Protein AF-A0A832BBI2-F1 (afdb_monomer_lite)

Foldseek 3Di:
DPPPPQAAKDKFKWAAPDWPVQLVVLQVVLCVVDVQKGKFKWAPDPPQVVLQRVQLVVLVVCVVVVNDPDPHSNQSSLCSSVVHDDSVVSCVHIGDDGRGIIMIIISHPVSVVSSCVSRVIDGD

Structure (mmCIF, N/CA/C/O backbone):
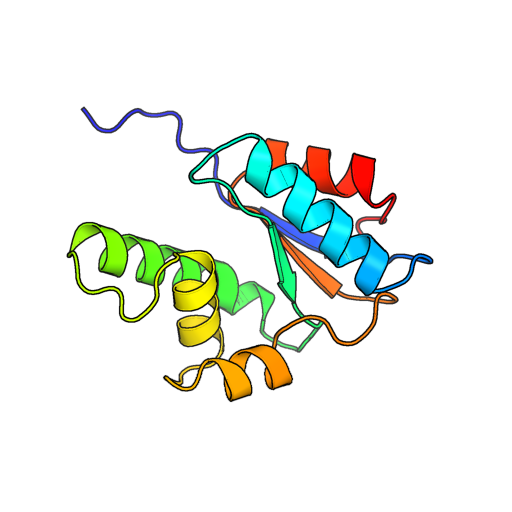data_AF-A0A832BBI2-F1
#
_entry.id   AF-A0A832BBI2-F1
#
loop_
_atom_site.group_PDB
_atom_site.id
_atom_site.type_symbol
_atom_site.label_atom_id
_atom_site.label_alt_id
_atom_site.label_comp_id
_atom_site.label_asym_id
_atom_site.label_entity_id
_atom_site.label_seq_id
_atom_site.pdbx_PDB_ins_code
_atom_site.Cartn_x
_atom_site.Cartn_y
_atom_site.Cartn_z
_atom_site.occupancy
_atom_site.B_iso_or_equiv
_atom_site.auth_seq_id
_atom_site.auth_comp_id
_atom_site.auth_asym_id
_atom_site.auth_atom_id
_atom_site.pdbx_PDB_model_num
ATOM 1 N N . MET A 1 1 ? 26.354 11.555 -3.221 1.00 34.34 1 MET A N 1
ATOM 2 C CA . MET A 1 1 ? 26.201 11.062 -1.835 1.00 34.34 1 MET A CA 1
ATOM 3 C C . MET A 1 1 ? 24.816 10.449 -1.747 1.00 34.34 1 MET A C 1
ATOM 5 O O . MET A 1 1 ? 23.914 11.104 -2.249 1.00 34.34 1 MET A O 1
ATOM 9 N N . PRO A 1 2 ? 24.602 9.223 -1.242 1.00 43.56 2 PRO A N 1
ATOM 10 C CA . PRO A 1 2 ? 23.239 8.811 -0.954 1.00 43.56 2 PRO A CA 1
ATOM 11 C C . PRO A 1 2 ? 22.813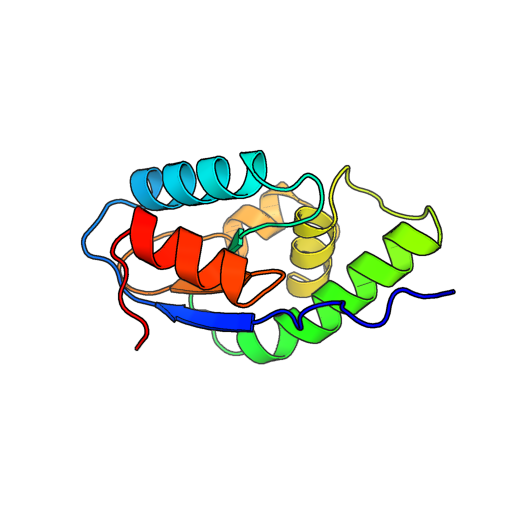 9.562 0.310 1.00 43.56 2 PRO A C 1
ATOM 13 O O . PRO A 1 2 ? 23.425 9.385 1.362 1.00 43.56 2 PRO A O 1
ATOM 16 N N . ASP A 1 3 ? 21.836 10.456 0.172 1.00 41.53 3 ASP A N 1
ATOM 17 C CA . ASP A 1 3 ? 21.241 11.183 1.289 1.00 41.53 3 ASP A CA 1
ATOM 18 C C . ASP A 1 3 ? 20.781 10.197 2.367 1.00 41.53 3 ASP A C 1
ATOM 20 O O . ASP A 1 3 ? 19.958 9.306 2.148 1.00 41.53 3 ASP A O 1
ATOM 24 N N . SER A 1 4 ? 21.357 10.346 3.553 1.00 45.75 4 SER A N 1
ATOM 25 C CA . SER A 1 4 ? 21.260 9.442 4.697 1.00 45.75 4 SER A CA 1
ATOM 26 C C . SER A 1 4 ? 19.953 9.566 5.494 1.00 45.75 4 SER A C 1
ATOM 28 O O . SER A 1 4 ? 19.906 9.147 6.646 1.00 45.75 4 SER A O 1
ATOM 30 N N . ASN A 1 5 ? 18.877 10.070 4.882 1.00 50.25 5 ASN A N 1
ATOM 31 C CA . ASN A 1 5 ? 17.556 10.229 5.506 1.00 50.25 5 ASN A CA 1
ATOM 32 C C . ASN A 1 5 ? 16.430 9.529 4.725 1.00 50.25 5 ASN A C 1
ATOM 34 O O . ASN A 1 5 ? 15.296 9.998 4.710 1.00 50.25 5 ASN A O 1
ATOM 38 N N . LEU A 1 6 ? 16.711 8.392 4.081 1.00 55.00 6 LEU A N 1
ATOM 39 C CA . LEU A 1 6 ? 15.641 7.504 3.616 1.00 55.00 6 LEU A CA 1
ATOM 40 C C . LEU A 1 6 ? 14.902 6.951 4.842 1.00 55.00 6 LEU A C 1
ATOM 42 O O . LEU A 1 6 ? 15.348 5.985 5.470 1.00 55.00 6 LEU A O 1
ATOM 46 N N . GLU A 1 7 ? 13.792 7.599 5.210 1.00 70.31 7 GLU A N 1
ATOM 47 C CA . GLU A 1 7 ? 12.860 7.055 6.192 1.00 70.31 7 GLU A CA 1
ATOM 48 C C . GLU A 1 7 ? 12.478 5.630 5.774 1.00 70.31 7 GLU A C 1
ATOM 50 O O . GLU A 1 7 ? 12.276 5.321 4.598 1.00 70.31 7 GLU A O 1
ATOM 55 N N . LYS A 1 8 ? 12.455 4.721 6.752 1.00 85.94 8 LYS A N 1
ATOM 56 C CA . LYS A 1 8 ? 12.185 3.310 6.482 1.00 85.94 8 LYS A CA 1
ATOM 57 C C . LYS A 1 8 ? 10.700 3.135 6.152 1.00 85.94 8 LYS A C 1
ATOM 59 O O . LYS A 1 8 ? 9.869 3.700 6.871 1.00 85.94 8 LYS A O 1
ATOM 64 N N . PRO A 1 9 ? 10.357 2.305 5.151 1.00 93.12 9 PRO A N 1
ATOM 65 C CA . PRO A 1 9 ? 8.969 1.963 4.899 1.00 93.12 9 PRO A CA 1
ATOM 66 C C . PRO A 1 9 ? 8.378 1.250 6.113 1.00 93.12 9 PRO A C 1
ATOM 68 O O . PRO A 1 9 ? 9.059 0.489 6.808 1.00 93.12 9 PRO A O 1
ATOM 71 N N . VAL A 1 10 ? 7.094 1.484 6.352 1.00 94.56 10 VAL A N 1
ATOM 72 C CA . VAL A 1 10 ? 6.347 0.906 7.469 1.00 94.56 10 VAL A CA 1
ATOM 73 C C . VAL A 1 10 ? 5.134 0.150 6.953 1.00 94.56 10 VAL A C 1
ATOM 75 O O . VAL A 1 10 ? 4.551 0.495 5.923 1.00 94.56 10 VAL A O 1
ATOM 78 N N . ALA A 1 11 ? 4.750 -0.888 7.688 1.00 95.38 11 ALA A N 1
ATOM 79 C CA . ALA A 1 11 ? 3.513 -1.608 7.461 1.00 95.38 11 ALA A CA 1
ATOM 80 C C . ALA A 1 11 ? 2.729 -1.711 8.771 1.00 95.38 11 ALA A C 1
ATOM 82 O O . ALA A 1 11 ? 3.303 -2.043 9.808 1.00 95.38 11 ALA A O 1
ATOM 83 N N . TYR A 1 12 ? 1.428 -1.451 8.710 1.00 95.81 12 TYR A N 1
ATOM 84 C CA . TYR A 1 12 ? 0.520 -1.545 9.847 1.00 95.81 12 TYR A CA 1
ATOM 85 C C . TYR A 1 12 ? -0.690 -2.394 9.483 1.00 95.81 12 TYR A C 1
ATOM 87 O O . TYR A 1 12 ? -1.211 -2.300 8.368 1.00 95.81 12 TYR A O 1
ATOM 95 N N . LEU A 1 13 ? -1.159 -3.198 10.433 1.00 95.44 13 LEU A N 1
ATOM 96 C CA . LEU A 1 13 ? -2.499 -3.757 10.363 1.00 95.44 13 LEU A CA 1
ATOM 97 C C . LEU A 1 13 ? -3.475 -2.676 10.826 1.00 95.44 13 LEU A C 1
ATOM 99 O O . LEU A 1 13 ? -3.276 -2.052 11.868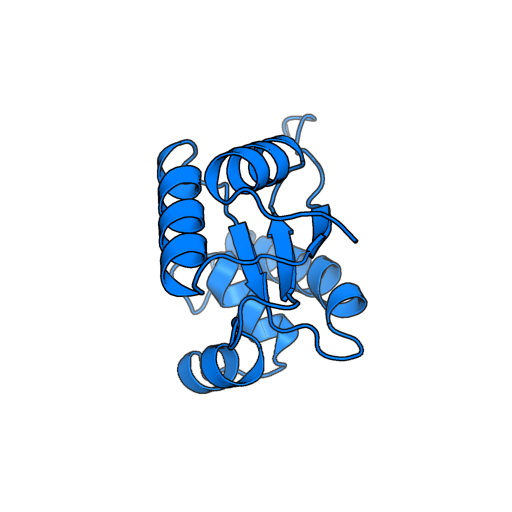 1.00 95.44 13 LEU A O 1
ATOM 103 N N . CYS A 1 14 ? -4.492 -2.400 10.020 1.00 96.62 14 CYS A N 1
ATOM 104 C CA . CYS A 1 14 ? -5.441 -1.332 10.279 1.00 96.62 14 CYS A CA 1
ATOM 105 C C . CYS A 1 14 ? -6.884 -1.810 10.155 1.00 96.62 14 CYS A C 1
ATOM 107 O O . CYS A 1 14 ? -7.203 -2.668 9.336 1.00 96.62 14 CYS A O 1
ATOM 109 N N . SER A 1 15 ? -7.770 -1.167 10.910 1.00 96.06 15 SER A N 1
ATOM 110 C CA . SER A 1 15 ? -9.222 -1.269 10.763 1.00 96.06 15 SER A CA 1
ATOM 111 C C . SER A 1 15 ? -9.841 0.109 10.558 1.00 96.06 15 SER A C 1
ATOM 113 O O . SER A 1 15 ? -9.336 1.124 11.048 1.00 96.06 15 SER A O 1
ATOM 115 N N . SER A 1 16 ? -10.940 0.177 9.809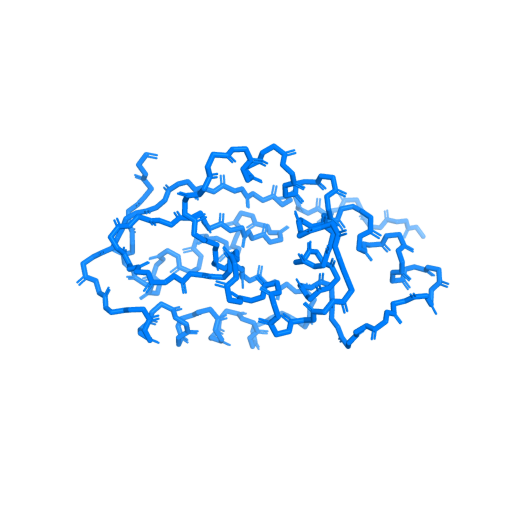 1.00 95.31 16 SER A N 1
ATOM 116 C CA . SER A 1 16 ? -11.701 1.411 9.628 1.00 95.31 16 SER A CA 1
ATOM 117 C C . SER A 1 16 ? -13.199 1.137 9.553 1.00 95.31 16 SER A C 1
ATOM 119 O O . SER A 1 16 ? -13.642 0.129 9.008 1.00 95.31 16 SER A O 1
ATOM 121 N N . SER A 1 17 ? -13.987 2.068 10.091 1.00 93.19 17 SER A N 1
ATOM 122 C CA . SER A 1 17 ? -15.440 2.113 9.905 1.00 93.19 17 SER A CA 1
ATOM 123 C C . SER A 1 17 ? -15.854 2.872 8.638 1.00 93.19 17 SER A C 1
ATOM 125 O O . SER A 1 17 ? -17.028 2.858 8.273 1.00 93.19 17 SER A O 1
ATOM 127 N N . PHE A 1 18 ? -14.915 3.547 7.966 1.00 93.62 18 PHE A N 1
ATOM 128 C CA . PHE A 1 18 ? -15.175 4.277 6.726 1.00 93.62 18 PHE A CA 1
ATOM 129 C C . PHE A 1 18 ? -15.156 3.353 5.505 1.00 93.62 18 PHE A C 1
ATOM 131 O O . PHE A 1 18 ? -14.623 2.248 5.544 1.00 93.62 18 PHE A O 1
ATOM 138 N N . SER A 1 19 ? -15.728 3.812 4.390 1.00 94.25 19 SER A N 1
ATOM 139 C CA . SER A 1 19 ? -15.747 3.037 3.149 1.00 94.25 19 SER A CA 1
ATOM 140 C C . SER A 1 19 ? -14.351 2.898 2.532 1.00 94.25 19 SER A C 1
ATOM 142 O O . SER A 1 19 ? -13.477 3.749 2.702 1.00 94.25 19 SER A O 1
ATOM 144 N N . LYS A 1 20 ? -14.158 1.847 1.729 1.00 93.75 20 LYS A N 1
ATOM 145 C CA . LYS A 1 20 ? -12.941 1.655 0.926 1.00 93.75 20 LYS A CA 1
ATOM 146 C C . LYS A 1 20 ? -12.631 2.883 0.061 1.00 93.75 20 LYS A C 1
ATOM 148 O O . LYS A 1 20 ? -11.480 3.296 -0.013 1.00 93.75 20 LYS A O 1
ATOM 153 N N . ASP A 1 21 ? -13.646 3.485 -0.554 1.00 94.62 21 ASP A N 1
ATOM 154 C CA . ASP A 1 21 ? -13.457 4.642 -1.437 1.00 94.62 21 ASP A CA 1
ATOM 155 C C . ASP A 1 21 ? -12.986 5.880 -0.662 1.00 94.62 21 ASP A C 1
ATOM 157 O O . ASP A 1 21 ? -12.161 6.643 -1.161 1.00 94.62 21 ASP A O 1
ATOM 161 N N . HIS A 1 22 ? -13.419 6.037 0.596 1.00 95.31 22 HIS A N 1
ATOM 162 C CA . HIS A 1 22 ? -12.874 7.057 1.490 1.00 95.31 22 HIS A CA 1
ATOM 163 C C . HIS A 1 22 ? -11.380 6.829 1.767 1.00 95.31 22 HIS A C 1
ATOM 165 O O . HIS A 1 22 ? -10.587 7.767 1.674 1.00 95.31 22 HIS A O 1
ATOM 171 N N . LEU A 1 23 ? -10.982 5.582 2.051 1.00 95.81 23 LEU A N 1
ATOM 172 C CA . LEU A 1 23 ? -9.575 5.227 2.267 1.00 95.81 23 LEU A CA 1
ATOM 173 C C . LEU A 1 23 ? -8.725 5.513 1.021 1.00 95.81 23 LEU A C 1
ATOM 175 O O . LEU A 1 23 ? -7.671 6.136 1.129 1.00 95.81 23 LEU A O 1
ATOM 179 N N . LEU A 1 24 ? -9.200 5.119 -0.164 1.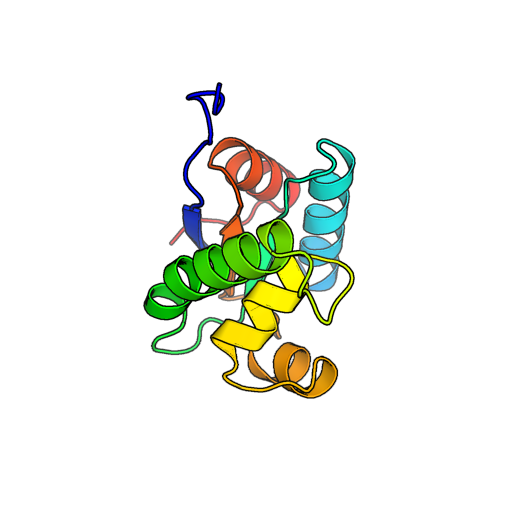00 94.25 24 LEU A N 1
ATOM 180 C CA . LEU A 1 24 ? -8.517 5.397 -1.432 1.00 94.25 24 LEU A CA 1
ATOM 181 C C . LEU A 1 24 ? -8.388 6.907 -1.681 1.00 94.25 24 LEU A C 1
ATOM 183 O O . LEU A 1 24 ? -7.313 7.380 -2.043 1.00 94.25 24 LEU A O 1
ATOM 187 N N . GLY A 1 25 ? -9.437 7.683 -1.391 1.00 94.75 25 GLY A N 1
ATOM 188 C CA . GLY A 1 25 ? -9.389 9.143 -1.468 1.00 94.75 25 GLY A CA 1
ATOM 189 C C . GLY A 1 25 ? -8.346 9.769 -0.535 1.00 94.75 25 GLY A C 1
ATOM 190 O O . GLY A 1 25 ? -7.712 10.758 -0.900 1.00 94.75 25 GLY A O 1
ATOM 191 N N . CYS A 1 26 ? -8.127 9.200 0.653 1.00 94.69 26 CYS A N 1
ATOM 192 C CA . CYS A 1 26 ? -7.052 9.632 1.548 1.00 94.69 26 CYS A CA 1
ATOM 193 C C . CYS A 1 26 ? -5.658 9.243 1.041 1.00 94.69 26 CYS A C 1
ATOM 195 O O . CYS A 1 26 ? -4.749 10.066 1.125 1.00 94.69 26 CYS A O 1
ATOM 197 N N . ALA A 1 27 ? -5.484 8.046 0.475 1.00 92.94 27 ALA A N 1
ATOM 198 C CA . ALA A 1 27 ? -4.207 7.630 -0.113 1.00 92.94 27 ALA A CA 1
ATOM 199 C C . ALA A 1 27 ? -3.777 8.563 -1.264 1.00 92.94 27 ALA A C 1
ATOM 201 O O . ALA A 1 27 ? -2.628 9.002 -1.310 1.00 92.94 27 ALA A O 1
ATOM 202 N N . GLU A 1 28 ? -4.717 8.961 -2.129 1.00 90.38 28 GLU A N 1
ATOM 203 C CA . GLU A 1 28 ? -4.462 9.922 -3.213 1.00 90.38 28 GLU A CA 1
ATOM 204 C C . GLU A 1 28 ? -4.095 11.325 -2.704 1.00 90.38 28 GLU A C 1
ATOM 206 O O . GLU A 1 28 ? -3.300 12.028 -3.328 1.00 90.38 28 GLU A O 1
ATOM 211 N N . LYS A 1 29 ? -4.641 11.757 -1.559 1.00 89.06 29 LYS A N 1
ATOM 212 C CA . LYS A 1 29 ? -4.277 13.049 -0.950 1.00 89.06 29 LYS A CA 1
ATOM 213 C C . LYS A 1 29 ? -2.843 13.060 -0.432 1.00 89.06 29 LYS A C 1
ATOM 215 O O . LYS A 1 29 ? -2.171 14.074 -0.584 1.00 89.06 29 LYS A O 1
ATOM 220 N N . VAL A 1 30 ? -2.386 11.954 0.155 1.00 84.12 30 VAL A N 1
ATOM 221 C CA . VAL A 1 30 ? -1.018 11.835 0.685 1.00 84.12 30 VAL A CA 1
ATOM 222 C C . VAL A 1 30 ? 0.003 11.811 -0.453 1.00 84.12 30 VAL A C 1
ATOM 224 O O . VAL A 1 30 ? 0.998 12.523 -0.394 1.00 84.12 30 VAL A O 1
ATOM 227 N N . LYS A 1 31 ? -0.301 11.112 -1.552 1.00 75.31 31 LYS A N 1
ATOM 228 C CA . LYS A 1 31 ? 0.547 11.072 -2.754 1.00 75.31 31 LYS A CA 1
ATOM 229 C C . LYS A 1 31 ? 0.815 12.452 -3.378 1.00 75.31 31 LYS A C 1
ATOM 231 O O . LYS A 1 31 ? 1.846 12.660 -3.999 1.00 75.31 31 LYS A O 1
ATOM 236 N N . LYS A 1 32 ? -0.107 13.411 -3.239 1.00 68.25 32 LYS A N 1
ATOM 237 C CA . LYS A 1 32 ? 0.056 14.769 -3.797 1.00 68.25 32 LYS A CA 1
ATOM 238 C C . LYS A 1 32 ? 1.049 15.644 -3.029 1.00 68.25 32 LYS A C 1
ATOM 240 O O . LYS A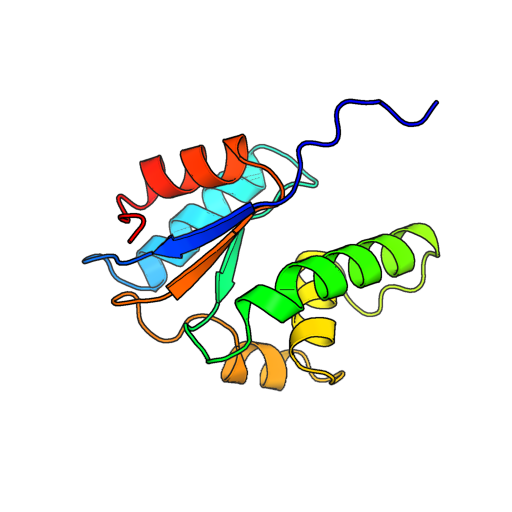 1 32 ? 1.366 16.726 -3.510 1.00 68.25 32 LYS A O 1
ATOM 245 N N . GLN A 1 33 ? 1.479 15.227 -1.839 1.00 63.38 33 GLN A N 1
ATOM 246 C CA . GLN A 1 33 ? 2.362 16.028 -0.991 1.00 63.38 33 GLN A CA 1
ATOM 247 C C . GLN A 1 33 ? 3.844 15.763 -1.274 1.00 63.38 33 GLN A C 1
ATOM 249 O O . GLN A 1 33 ? 4.636 16.687 -1.124 1.00 63.38 33 GLN A O 1
ATOM 254 N N . GLU A 1 34 ? 4.207 14.559 -1.733 1.00 61.75 34 GLU A N 1
ATOM 255 C CA . GLU A 1 34 ? 5.593 14.176 -2.033 1.00 61.75 34 GLU A CA 1
ATOM 256 C C . GLU A 1 34 ? 5.644 13.246 -3.266 1.00 61.75 34 GLU A C 1
ATOM 258 O O . GLU A 1 34 ? 5.032 12.180 -3.274 1.00 61.75 34 GLU A O 1
ATOM 263 N N . GLU A 1 35 ? 6.371 13.634 -4.326 1.00 63.59 35 GLU A N 1
ATOM 264 C CA . GLU A 1 35 ? 6.362 12.960 -5.648 1.00 63.59 35 GLU A CA 1
ATOM 265 C C . GLU A 1 35 ? 6.818 11.488 -5.635 1.00 63.59 35 GLU A C 1
ATOM 267 O O . GLU A 1 35 ? 6.504 10.728 -6.557 1.00 63.59 35 GLU A O 1
ATOM 272 N N . HIS A 1 36 ? 7.554 11.068 -4.605 1.00 73.06 36 HIS A N 1
ATOM 273 C CA . HIS A 1 36 ? 8.115 9.717 -4.490 1.00 73.06 36 HIS A CA 1
ATOM 274 C C . HIS A 1 36 ? 7.534 8.899 -3.335 1.00 73.06 36 HIS A C 1
ATOM 276 O O . HIS A 1 36 ? 7.797 7.698 -3.246 1.00 73.06 36 HIS A O 1
ATOM 282 N N . GLU A 1 37 ? 6.723 9.515 -2.478 1.00 86.50 37 GLU A N 1
ATOM 283 C CA . GLU A 1 37 ? 6.107 8.830 -1.354 1.00 86.50 37 GLU A CA 1
ATOM 284 C C . GLU A 1 37 ? 4.718 8.309 -1.708 1.00 86.50 37 GLU A C 1
ATOM 286 O O . GLU A 1 37 ? 3.967 8.896 -2.493 1.00 86.50 37 GLU A O 1
ATOM 291 N N . PHE A 1 38 ? 4.348 7.175 -1.120 1.00 91.44 38 PHE A N 1
ATOM 292 C CA . PHE A 1 38 ? 3.027 6.616 -1.350 1.00 91.44 38 PHE A CA 1
ATOM 293 C C . PHE A 1 38 ? 2.516 5.799 -0.177 1.00 91.44 38 PHE A C 1
ATOM 295 O O . PHE A 1 38 ? 3.263 5.250 0.634 1.00 91.44 38 PHE A O 1
ATOM 302 N N . VAL A 1 39 ? 1.192 5.680 -0.168 1.00 94.69 39 VAL A N 1
ATOM 303 C CA . VAL A 1 39 ? 0.447 4.712 0.622 1.00 94.69 39 VAL A CA 1
ATOM 304 C C . VAL A 1 39 ? -0.137 3.669 -0.307 1.00 94.69 39 VAL A C 1
ATOM 306 O O . VAL A 1 39 ? -0.724 3.999 -1.338 1.00 94.69 39 VAL A O 1
ATOM 309 N N . GLN A 1 40 ? -0.022 2.408 0.084 1.00 95.31 40 GLN A N 1
ATOM 310 C CA . GLN A 1 40 ? -0.639 1.300 -0.616 1.00 95.31 40 GLN A CA 1
ATOM 311 C C . GLN A 1 40 ? -1.444 0.445 0.356 1.00 95.31 40 GLN A C 1
ATOM 313 O O . GLN A 1 40 ? -0.966 0.049 1.418 1.00 95.31 40 GLN A O 1
ATOM 318 N N . LEU A 1 41 ? -2.698 0.194 -0.015 1.00 96.44 41 LEU A N 1
ATOM 319 C CA . LEU A 1 41 ? -3.660 -0.516 0.816 1.00 96.44 41 LEU A CA 1
ATOM 320 C C . LEU A 1 41 ? -3.839 -1.932 0.291 1.00 96.44 41 LEU A C 1
ATOM 322 O O . LEU A 1 41 ? -4.319 -2.149 -0.828 1.00 96.44 41 LEU A O 1
ATOM 326 N N . PHE A 1 42 ? -3.486 -2.895 1.125 1.00 96.38 42 PHE A N 1
ATOM 327 C CA . PHE A 1 42 ? -3.578 -4.301 0.800 1.00 96.38 42 PHE A CA 1
ATOM 328 C C . PHE A 1 42 ? -4.659 -4.992 1.623 1.00 96.38 42 PHE A C 1
ATOM 330 O O . PHE A 1 42 ? -4.965 -4.607 2.748 1.00 96.38 42 PHE A O 1
ATOM 337 N N . ARG A 1 43 ? -5.228 -6.063 1.077 1.00 95.06 43 ARG A N 1
ATOM 338 C CA . ARG A 1 43 ? -6.088 -6.972 1.848 1.00 95.06 43 ARG A CA 1
ATOM 339 C C . ARG A 1 43 ? -5.273 -7.608 2.963 1.00 95.06 43 ARG A C 1
ATOM 341 O O . ARG A 1 43 ? -4.126 -7.986 2.714 1.00 95.06 43 ARG A O 1
ATOM 348 N N . ASN A 1 44 ? -5.874 -7.825 4.133 1.00 93.62 44 ASN A N 1
ATOM 349 C CA . ASN A 1 44 ? -5.226 -8.649 5.146 1.00 93.62 44 ASN A CA 1
ATOM 350 C C . ASN A 1 44 ? -5.244 -10.131 4.732 1.00 93.62 44 ASN A C 1
ATOM 352 O O . ASN A 1 44 ? -6.165 -10.886 5.037 1.00 93.62 44 ASN A O 1
ATOM 356 N N . LYS A 1 45 ? -4.236 -10.535 3.959 1.00 90.88 45 LYS A N 1
ATOM 357 C CA . LYS A 1 45 ? -4.024 -11.912 3.517 1.00 90.88 45 LYS A CA 1
ATOM 358 C C . LYS A 1 45 ? -2.820 -12.480 4.257 1.00 90.88 45 LYS A C 1
ATOM 360 O O . LYS A 1 45 ? -1.794 -11.814 4.377 1.00 90.88 45 LYS A O 1
ATOM 365 N N . LYS A 1 46 ? -2.918 -13.736 4.696 1.00 87.25 46 LYS A N 1
ATOM 366 C CA . LYS A 1 46 ? -1.812 -14.439 5.361 1.00 87.25 46 LYS A CA 1
ATOM 367 C C . LYS A 1 46 ? -0.525 -14.334 4.535 1.00 87.25 46 LYS A C 1
ATOM 369 O O . LYS A 1 46 ? -0.537 -14.628 3.337 1.00 87.25 46 LYS A O 1
ATOM 374 N N . GLY A 1 47 ? 0.575 -13.956 5.181 1.00 86.50 47 GLY A N 1
ATOM 375 C CA . GLY A 1 47 ? 1.887 -13.893 4.543 1.00 86.50 47 GLY A CA 1
ATOM 376 C C . GLY A 1 47 ? 2.164 -12.604 3.759 1.00 86.50 47 GLY A C 1
ATOM 377 O O . GLY A 1 47 ? 3.168 -12.547 3.051 1.00 86.50 47 GLY A O 1
ATOM 378 N N . ILE A 1 48 ? 1.258 -11.614 3.766 1.00 91.50 48 ILE A N 1
ATOM 379 C CA . ILE A 1 48 ? 1.454 -10.387 2.984 1.00 91.50 48 ILE A CA 1
ATOM 380 C C . ILE A 1 48 ? 2.495 -9.464 3.616 1.00 91.50 48 ILE A C 1
ATOM 382 O O . ILE A 1 48 ? 3.342 -8.943 2.896 1.00 91.50 48 ILE A O 1
ATOM 386 N N . ALA A 1 49 ? 2.476 -9.309 4.942 1.00 85.94 49 ALA A N 1
ATOM 387 C CA . ALA A 1 49 ? 3.370 -8.408 5.663 1.00 85.94 49 ALA A CA 1
ATOM 388 C C . ALA A 1 49 ? 4.844 -8.778 5.435 1.00 85.94 49 ALA A C 1
ATOM 390 O O . ALA A 1 49 ? 5.671 -7.916 5.147 1.00 85.94 49 ALA A O 1
ATOM 391 N N . GLU A 1 50 ? 5.143 -10.076 5.445 1.00 89.81 50 GLU A N 1
ATOM 392 C CA . GLU A 1 50 ? 6.471 -10.646 5.221 1.00 89.81 50 GLU A CA 1
ATOM 393 C C . GLU A 1 50 ? 6.965 -10.443 3.779 1.00 89.81 50 GLU A C 1
ATOM 395 O O . GLU A 1 50 ? 8.168 -10.449 3.523 1.00 89.81 50 GLU A O 1
ATOM 400 N N . ARG A 1 51 ? 6.048 -10.246 2.821 1.00 94.06 51 ARG A N 1
ATOM 401 C CA . ARG A 1 51 ? 6.370 -10.039 1.399 1.00 94.06 51 ARG A CA 1
ATOM 402 C C . ARG A 1 51 ? 6.553 -8.575 1.023 1.00 94.06 51 ARG A C 1
ATOM 404 O O . ARG A 1 51 ? 7.213 -8.309 0.022 1.00 94.06 51 ARG A O 1
ATOM 411 N N . LEU A 1 52 ? 5.981 -7.640 1.783 1.00 94.69 52 LEU A N 1
ATOM 412 C CA . LEU A 1 52 ? 5.949 -6.220 1.416 1.00 94.69 52 LEU A CA 1
ATOM 413 C C . LEU A 1 52 ? 7.343 -5.606 1.334 1.00 94.69 52 LEU A C 1
ATOM 415 O O . LEU A 1 52 ? 7.682 -4.991 0.325 1.00 94.69 52 LEU A O 1
ATOM 419 N N . LEU A 1 53 ? 8.166 -5.802 2.365 1.00 93.62 53 LEU A N 1
ATOM 420 C CA . LEU A 1 53 ? 9.487 -5.182 2.419 1.00 93.62 53 LEU A CA 1
ATOM 421 C C . LEU A 1 53 ? 10.434 -5.717 1.320 1.00 93.62 53 LEU A C 1
ATOM 423 O O . LEU A 1 53 ? 10.999 -4.896 0.593 1.00 93.62 53 LEU A O 1
ATOM 427 N N . PRO A 1 54 ? 10.565 -7.044 1.097 1.00 94.88 54 PRO A N 1
ATOM 428 C CA . PRO A 1 54 ? 11.330 -7.563 -0.040 1.00 94.88 54 PRO A CA 1
ATOM 429 C C . PRO A 1 54 ? 10.790 -7.098 -1.399 1.00 94.88 54 PRO A C 1
ATOM 431 O O . PRO A 1 54 ? 11.567 -6.761 -2.291 1.00 94.88 54 PRO A O 1
ATOM 434 N N . ALA A 1 55 ? 9.465 -7.056 -1.569 1.00 95.94 55 ALA A N 1
ATOM 435 C CA . ALA A 1 55 ? 8.841 -6.606 -2.810 1.00 95.94 55 ALA A CA 1
ATOM 436 C C . ALA A 1 55 ? 9.145 -5.134 -3.114 1.00 95.94 55 ALA A C 1
ATOM 438 O O . ALA A 1 55 ? 9.464 -4.798 -4.254 1.00 95.94 55 ALA A O 1
ATOM 439 N N . TYR A 1 56 ? 9.095 -4.279 -2.094 1.00 95.50 56 TYR A N 1
ATOM 440 C CA . TYR A 1 56 ? 9.438 -2.868 -2.210 1.00 95.50 56 TYR A CA 1
ATOM 441 C C . TYR A 1 56 ? 10.910 -2.671 -2.584 1.00 95.50 56 TYR A C 1
ATOM 443 O O . TYR A 1 56 ? 11.210 -1.943 -3.526 1.00 95.50 56 TYR A O 1
ATOM 451 N N . PHE A 1 57 ? 11.839 -3.377 -1.931 1.00 93.81 57 PHE A N 1
ATOM 452 C CA . PHE A 1 57 ? 13.256 -3.290 -2.299 1.00 93.81 57 PHE A CA 1
ATOM 453 C C . PHE A 1 57 ? 13.522 -3.751 -3.733 1.00 93.81 57 PHE A C 1
ATOM 455 O O . PHE A 1 57 ? 14.262 -3.091 -4.461 1.00 93.81 57 PHE A O 1
ATOM 462 N N . ASN A 1 58 ? 12.877 -4.828 -4.180 1.00 94.88 58 ASN A N 1
ATOM 463 C CA . ASN A 1 58 ? 12.996 -5.273 -5.567 1.00 94.88 58 ASN A CA 1
ATOM 464 C C . ASN A 1 58 ? 12.413 -4.254 -6.562 1.00 94.88 58 ASN A C 1
ATOM 466 O O . ASN A 1 58 ? 12.957 -4.082 -7.654 1.00 94.88 58 ASN A O 1
ATOM 470 N N . ALA A 1 59 ? 11.342 -3.547 -6.190 1.00 94.06 59 ALA A N 1
ATOM 471 C CA . ALA A 1 59 ? 10.794 -2.448 -6.982 1.00 94.06 59 ALA A CA 1
ATOM 472 C C . ALA A 1 59 ? 11.778 -1.269 -7.090 1.00 94.06 59 ALA A C 1
ATOM 474 O O . ALA A 1 59 ? 11.989 -0.758 -8.189 1.00 94.06 59 ALA A O 1
ATOM 475 N N . LEU A 1 60 ? 12.437 -0.892 -5.988 1.00 92.62 60 LEU A N 1
ATOM 476 C CA . LEU A 1 60 ? 13.478 0.144 -5.983 1.00 92.62 60 LEU A CA 1
ATOM 477 C C . LEU A 1 60 ? 14.691 -0.241 -6.839 1.00 92.62 60 LEU A C 1
ATOM 479 O O . LEU A 1 60 ? 15.200 0.586 -7.592 1.00 92.62 60 LEU A O 1
ATOM 483 N N . ILE A 1 61 ? 15.135 -1.500 -6.770 1.00 93.50 61 ILE A N 1
ATOM 484 C CA . ILE A 1 61 ? 16.225 -2.006 -7.618 1.00 93.50 61 ILE A CA 1
ATOM 485 C C . ILE A 1 61 ? 15.838 -1.885 -9.096 1.00 93.50 61 ILE A C 1
ATOM 487 O O . ILE A 1 61 ? 16.608 -1.344 -9.885 1.00 93.50 61 ILE A O 1
ATOM 491 N N . ARG A 1 62 ? 14.617 -2.294 -9.471 1.00 92.81 62 ARG A N 1
ATOM 492 C CA . ARG A 1 62 ? 14.137 -2.144 -10.855 1.00 92.81 62 ARG A CA 1
ATOM 493 C C . ARG A 1 62 ? 14.048 -0.695 -11.310 1.00 92.81 62 ARG A C 1
ATOM 495 O O . ARG A 1 62 ? 14.354 -0.415 -12.466 1.00 92.81 62 ARG A O 1
ATOM 502 N N . GLN A 1 63 ? 13.629 0.214 -10.432 1.00 91.75 63 GLN A N 1
ATOM 503 C CA . GLN A 1 63 ? 13.625 1.646 -10.722 1.00 91.75 63 GLN A CA 1
ATOM 504 C C . GLN A 1 63 ? 15.035 2.154 -11.006 1.00 91.75 63 GLN A C 1
ATOM 506 O O . GLN A 1 63 ? 15.261 2.762 -12.049 1.00 91.75 63 GLN A O 1
ATOM 511 N N . ARG A 1 64 ? 15.980 1.867 -10.107 1.00 91.62 64 ARG A N 1
ATOM 512 C CA . ARG A 1 64 ? 17.384 2.266 -10.247 1.00 91.62 64 ARG A CA 1
ATOM 513 C C . ARG A 1 64 ? 17.991 1.738 -11.545 1.00 91.62 64 ARG A C 1
ATOM 515 O O . ARG A 1 64 ? 18.668 2.476 -12.251 1.00 91.62 64 ARG A O 1
ATOM 522 N N . ASP A 1 65 ? 17.702 0.486 -11.877 1.00 93.94 65 ASP A N 1
ATOM 523 C CA . ASP A 1 65 ? 18.232 -0.180 -13.065 1.00 93.94 65 ASP A CA 1
ATOM 524 C C . ASP A 1 65 ? 17.432 0.176 -14.342 1.00 93.94 65 ASP A C 1
ATOM 526 O O . ASP A 1 65 ? 17.630 -0.440 -15.387 1.00 93.94 65 ASP A O 1
ATOM 530 N N . SER A 1 66 ? 16.505 1.147 -14.273 1.00 91.06 66 SER A N 1
ATOM 531 C CA . SER A 1 66 ? 15.639 1.587 -15.382 1.00 91.06 66 SER A CA 1
ATOM 532 C C . SER A 1 66 ? 14.883 0.442 -16.075 1.00 91.06 66 SER A C 1
ATOM 534 O O . SER A 1 66 ? 14.626 0.474 -17.276 1.00 91.06 66 SER A O 1
ATOM 536 N N . SER A 1 67 ? 14.513 -0.585 -15.306 1.00 91.44 67 SER A N 1
ATOM 537 C CA . SER A 1 67 ? 13.889 -1.828 -15.781 1.00 91.44 67 SER A CA 1
ATOM 538 C C . SER A 1 67 ? 12.469 -2.040 -15.244 1.00 91.44 67 SER A C 1
ATOM 540 O O . SER A 1 67 ? 11.929 -3.152 -15.292 1.00 91.44 67 SER A O 1
ATOM 542 N N . MET A 1 68 ? 11.841 -0.978 -14.724 1.00 89.88 68 MET A N 1
ATOM 543 C CA . MET A 1 68 ? 10.430 -1.022 -14.337 1.00 89.88 68 MET A CA 1
ATOM 544 C C . MET A 1 68 ? 9.554 -1.335 -15.548 1.00 89.88 68 MET A C 1
ATOM 546 O O . MET A 1 68 ? 9.759 -0.823 -16.646 1.00 89.88 68 MET A O 1
ATOM 550 N N . ARG A 1 69 ? 8.547 -2.176 -15.329 1.00 81.88 69 ARG A N 1
ATOM 551 C CA . ARG A 1 69 ? 7.534 -2.532 -16.332 1.00 81.88 69 ARG A CA 1
ATOM 552 C C . ARG A 1 69 ? 6.274 -1.688 -16.189 1.00 81.88 69 ARG A C 1
ATOM 554 O O . ARG A 1 69 ? 5.417 -1.696 -17.067 1.00 81.88 69 ARG A O 1
ATOM 561 N N . SER A 1 70 ? 6.146 -1.001 -15.064 1.00 86.19 70 SER A N 1
ATOM 562 C CA . SER A 1 70 ? 5.060 -0.093 -14.734 1.00 86.19 70 SER A CA 1
ATOM 563 C C . SER A 1 70 ? 5.578 1.325 -14.508 1.00 86.19 70 SER A C 1
ATOM 565 O O . SER A 1 70 ? 6.772 1.555 -14.336 1.00 86.19 70 SER A O 1
ATOM 567 N N . GLY A 1 71 ? 4.658 2.290 -14.492 1.00 84.44 71 GLY A N 1
ATOM 568 C CA . GLY A 1 71 ? 4.989 3.695 -14.255 1.00 84.44 71 GLY A CA 1
ATOM 569 C C . GLY A 1 71 ? 5.218 4.061 -12.785 1.00 84.44 71 GLY A C 1
ATOM 570 O O . GLY A 1 71 ? 5.359 5.244 -12.496 1.00 84.44 71 GLY A O 1
ATOM 571 N N . SER A 1 72 ? 5.190 3.110 -11.838 1.00 89.31 72 SER A N 1
ATOM 572 C CA . SER A 1 72 ? 5.377 3.440 -10.419 1.00 89.31 72 SER A CA 1
ATOM 573 C C . SER A 1 72 ? 5.914 2.294 -9.561 1.00 89.31 72 SER A C 1
ATOM 575 O O . SER A 1 72 ? 5.564 1.126 -9.737 1.00 89.31 72 SER A O 1
ATOM 577 N N . ILE A 1 73 ? 6.693 2.664 -8.540 1.00 91.75 73 ILE A N 1
ATOM 578 C CA . ILE A 1 73 ? 7.226 1.754 -7.513 1.00 91.75 73 ILE A CA 1
ATOM 579 C C . ILE A 1 73 ? 6.093 1.005 -6.797 1.00 91.75 73 ILE A C 1
ATOM 581 O O . ILE A 1 73 ? 6.238 -0.174 -6.489 1.00 91.75 73 ILE A O 1
ATOM 585 N N . ALA A 1 74 ? 4.941 1.648 -6.574 1.00 92.25 74 ALA A N 1
ATOM 586 C CA . ALA A 1 74 ? 3.779 1.019 -5.943 1.00 92.25 74 ALA A CA 1
ATOM 587 C C . ALA A 1 74 ? 3.221 -0.151 -6.778 1.00 92.25 74 ALA A C 1
ATOM 589 O O . ALA A 1 74 ? 2.862 -1.202 -6.238 1.00 92.25 74 ALA A O 1
ATOM 590 N N . ILE A 1 75 ? 3.167 -0.007 -8.107 1.00 93.12 75 ILE A N 1
ATOM 591 C CA . ILE A 1 75 ? 2.714 -1.092 -8.985 1.00 93.12 75 ILE A CA 1
ATOM 592 C C . ILE A 1 75 ? 3.785 -2.178 -9.099 1.00 93.12 75 ILE A C 1
ATOM 594 O O . ILE A 1 75 ? 3.441 -3.352 -8.992 1.00 93.12 75 ILE A O 1
ATOM 598 N N . GLU A 1 76 ? 5.069 -1.830 -9.221 1.00 94.62 76 GLU A N 1
ATOM 599 C CA . GLU A 1 76 ? 6.149 -2.828 -9.157 1.00 94.62 76 GLU A CA 1
ATOM 600 C C . GLU A 1 76 ? 6.110 -3.627 -7.843 1.00 94.62 76 GLU A C 1
ATOM 602 O O . GLU A 1 76 ? 6.171 -4.857 -7.867 1.00 94.62 76 GLU A O 1
ATOM 607 N N . THR A 1 77 ? 5.928 -2.952 -6.704 1.00 95.12 77 THR A N 1
ATOM 608 C CA . THR A 1 77 ? 5.798 -3.584 -5.379 1.00 95.12 77 THR A CA 1
ATOM 609 C C . THR A 1 77 ? 4.638 -4.578 -5.376 1.00 95.12 77 THR A C 1
ATOM 611 O O . THR A 1 77 ? 4.799 -5.726 -4.968 1.00 95.12 77 THR A O 1
ATOM 614 N N . LEU A 1 78 ? 3.478 -4.186 -5.910 1.00 95.38 78 LEU A N 1
ATOM 615 C CA . LEU A 1 78 ? 2.317 -5.066 -6.039 1.00 95.38 78 LEU A CA 1
ATOM 616 C C . LEU A 1 78 ? 2.592 -6.290 -6.924 1.00 95.38 78 LEU A C 1
ATOM 618 O O . LEU A 1 78 ? 2.185 -7.402 -6.581 1.00 95.38 78 LEU A O 1
ATOM 622 N N . LEU A 1 79 ? 3.280 -6.103 -8.053 1.00 95.38 79 LEU A N 1
ATOM 623 C CA . LEU A 1 79 ? 3.644 -7.197 -8.952 1.00 95.38 79 LEU A CA 1
ATOM 624 C C . LEU A 1 79 ? 4.556 -8.203 -8.242 1.00 95.38 79 LEU A C 1
ATOM 626 O O . LEU A 1 79 ? 4.280 -9.404 -8.288 1.00 95.38 79 LEU A O 1
ATOM 630 N N . PHE A 1 80 ? 5.559 -7.729 -7.501 1.00 95.44 80 PHE A N 1
ATOM 631 C CA . PHE A 1 80 ? 6.426 -8.590 -6.696 1.00 95.44 80 PHE A CA 1
ATOM 632 C C . PHE A 1 80 ? 5.678 -9.316 -5.574 1.00 95.44 80 PHE A C 1
ATOM 634 O O . PHE A 1 80 ? 5.853 -10.525 -5.429 1.00 95.44 80 PHE A O 1
ATOM 641 N N . VAL A 1 81 ? 4.796 -8.632 -4.835 1.00 95.19 81 VAL A N 1
ATOM 642 C CA . VAL A 1 81 ? 3.934 -9.271 -3.820 1.00 95.19 81 VAL A CA 1
ATOM 643 C C . VAL A 1 81 ? 3.090 -10.389 -4.442 1.00 95.19 81 VAL A C 1
ATOM 645 O O . VAL A 1 81 ? 2.923 -11.457 -3.842 1.00 95.19 81 VAL A O 1
ATOM 648 N N . SER A 1 82 ? 2.578 -10.156 -5.654 1.00 93.62 82 SER A N 1
ATOM 649 C CA . SER A 1 82 ? 1.739 -11.116 -6.374 1.00 93.62 82 SER A CA 1
ATOM 650 C C . SER A 1 82 ? 2.504 -12.282 -7.003 1.00 93.62 82 SER A C 1
ATOM 652 O O . SER A 1 82 ? 1.891 -13.298 -7.328 1.00 93.62 82 SER A O 1
ATOM 654 N N . GLY A 1 83 ? 3.821 -12.151 -7.191 1.00 92.25 83 GLY A N 1
ATOM 655 C CA . GLY A 1 83 ? 4.642 -13.125 -7.916 1.00 92.25 83 GLY A CA 1
ATOM 656 C C . GLY A 1 83 ? 4.313 -13.228 -9.412 1.00 92.25 83 GLY A C 1
ATOM 657 O O . GLY A 1 83 ? 4.672 -14.214 -10.049 1.00 92.25 83 GLY A O 1
ATOM 658 N N . GLY A 1 84 ? 3.608 -12.245 -9.978 1.00 91.25 84 GLY A N 1
ATOM 659 C CA . GLY A 1 84 ? 3.136 -12.259 -11.359 1.00 91.25 84 GLY A CA 1
ATOM 660 C C . GLY A 1 84 ? 3.355 -10.932 -12.078 1.00 91.25 84 GLY A C 1
ATOM 661 O O . GLY A 1 84 ? 3.841 -9.958 -11.512 1.00 91.25 84 GLY A O 1
ATOM 662 N N . MET A 1 85 ? 2.982 -10.898 -13.358 1.00 89.50 85 MET A N 1
ATOM 663 C CA . MET A 1 85 ? 3.157 -9.720 -14.222 1.00 89.50 85 MET A CA 1
ATOM 664 C C . MET A 1 85 ? 1.844 -9.042 -14.636 1.00 89.50 85 MET A C 1
ATOM 666 O O . MET A 1 85 ? 1.859 -8.027 -15.325 1.00 89.50 85 MET A O 1
ATOM 670 N N . ASN A 1 86 ? 0.695 -9.593 -14.244 1.00 93.75 86 ASN A N 1
ATOM 671 C CA . ASN A 1 86 ? -0.604 -9.039 -14.610 1.00 93.75 86 ASN A CA 1
ATOM 672 C C . ASN A 1 86 ? -1.100 -8.078 -13.517 1.00 93.75 86 ASN A C 1
ATOM 674 O O . ASN A 1 86 ? -1.516 -8.520 -12.445 1.00 93.75 86 ASN A O 1
ATOM 678 N N . ILE A 1 87 ? -1.088 -6.774 -13.814 1.00 93.00 87 ILE A N 1
ATOM 679 C CA . ILE A 1 87 ? -1.470 -5.708 -12.874 1.00 93.00 87 ILE A CA 1
ATOM 680 C C . ILE A 1 87 ? -2.919 -5.878 -12.400 1.00 93.00 87 ILE A C 1
ATOM 682 O O . ILE A 1 87 ? -3.179 -5.865 -11.200 1.00 93.00 87 ILE A O 1
ATOM 686 N N . ALA A 1 88 ? -3.866 -6.088 -13.320 1.00 94.06 88 ALA A N 1
ATOM 687 C CA . ALA A 1 88 ? -5.284 -6.217 -12.980 1.00 94.06 88 ALA A CA 1
ATOM 688 C C . ALA A 1 88 ? -5.545 -7.418 -12.055 1.00 94.06 88 ALA A C 1
ATOM 690 O O . ALA A 1 88 ? -6.293 -7.313 -11.080 1.00 94.06 88 ALA A O 1
ATOM 691 N N . LYS A 1 89 ? -4.880 -8.550 -12.319 1.00 95.31 89 LYS A N 1
ATOM 692 C CA . LYS A 1 89 ? -4.924 -9.738 -11.460 1.00 95.31 89 LYS A CA 1
ATOM 693 C C . LYS A 1 89 ? -4.331 -9.442 -10.081 1.00 95.31 89 LYS A C 1
ATOM 695 O O . LYS A 1 89 ? -4.960 -9.779 -9.082 1.00 95.31 89 LYS A O 1
ATOM 700 N N . ALA A 1 90 ? -3.183 -8.769 -10.016 1.00 94.38 90 ALA A N 1
ATOM 701 C CA . ALA A 1 90 ? -2.527 -8.430 -8.757 1.00 94.38 90 ALA A CA 1
ATOM 702 C C . ALA A 1 90 ? -3.377 -7.477 -7.895 1.00 94.38 90 ALA A C 1
ATOM 704 O O . ALA A 1 90 ? -3.573 -7.737 -6.709 1.00 94.38 90 ALA A O 1
ATOM 705 N N . ILE A 1 91 ? -3.975 -6.439 -8.494 1.00 93.94 91 ILE A N 1
ATOM 706 C CA . ILE A 1 91 ? -4.911 -5.530 -7.807 1.00 93.94 91 ILE A CA 1
ATOM 707 C C . ILE A 1 91 ? -6.111 -6.316 -7.273 1.00 93.94 91 ILE A C 1
ATOM 709 O O . ILE A 1 91 ? -6.480 -6.181 -6.107 1.00 93.94 91 ILE A O 1
ATOM 713 N N . ARG A 1 92 ? -6.705 -7.179 -8.105 1.00 94.62 92 ARG A N 1
ATOM 714 C CA . ARG A 1 92 ? -7.865 -7.984 -7.712 1.00 94.62 92 ARG A CA 1
ATOM 715 C C . ARG A 1 92 ? -7.547 -8.989 -6.609 1.00 94.62 92 ARG A C 1
ATOM 717 O O . ARG A 1 92 ? -8.465 -9.359 -5.886 1.00 94.62 92 ARG A O 1
ATOM 724 N N . GLU A 1 93 ? -6.314 -9.462 -6.484 1.00 93.75 93 GLU A N 1
ATOM 725 C CA . GLU A 1 93 ? -5.936 -10.462 -5.479 1.00 93.75 93 GLU A CA 1
ATOM 726 C C . GLU A 1 93 ? -5.426 -9.850 -4.173 1.00 93.75 93 GLU A C 1
ATOM 728 O O . GLU A 1 93 ? -5.739 -10.378 -3.105 1.00 93.75 93 GLU A O 1
ATOM 733 N N . PHE A 1 94 ? -4.673 -8.750 -4.250 1.00 95.31 94 PHE A N 1
ATOM 734 C CA . PHE A 1 94 ? -3.936 -8.188 -3.115 1.00 95.31 94 PHE A CA 1
ATOM 735 C C . PHE A 1 94 ? -4.361 -6.769 -2.736 1.00 95.31 94 PHE A C 1
ATOM 737 O O . PHE A 1 94 ? -4.187 -6.394 -1.580 1.00 95.31 94 PHE A O 1
ATOM 744 N N . GLY A 1 95 ? -4.940 -5.987 -3.649 1.00 94.38 95 GLY A N 1
ATOM 745 C CA . GLY A 1 95 ? -5.430 -4.640 -3.346 1.00 94.38 95 GLY A CA 1
ATOM 746 C C . GLY A 1 95 ? -6.694 -4.683 -2.490 1.00 94.38 95 GLY A C 1
ATOM 747 O O . GLY A 1 95 ? -7.538 -5.552 -2.696 1.00 94.38 95 GLY A O 1
ATOM 748 N N . ILE A 1 96 ? -6.834 -3.765 -1.535 1.00 94.50 96 ILE A N 1
ATOM 749 C CA . ILE A 1 96 ? -7.951 -3.699 -0.574 1.00 94.50 96 ILE A CA 1
ATOM 750 C C . ILE A 1 96 ? -9.341 -4.033 -1.180 1.00 94.50 96 ILE A C 1
ATOM 752 O O . ILE A 1 96 ? -9.731 -3.509 -2.225 1.00 94.50 96 ILE A O 1
ATOM 756 N N . ASN A 1 97 ? -10.105 -4.932 -0.541 1.00 89.88 97 ASN A N 1
ATOM 757 C CA . ASN A 1 97 ? -11.494 -5.267 -0.918 1.00 89.88 97 ASN A CA 1
ATOM 758 C C . ASN A 1 97 ? -12.538 -4.766 0.080 1.00 89.88 97 ASN A C 1
ATOM 760 O O . ASN A 1 97 ? -13.629 -4.398 -0.345 1.00 89.88 97 ASN A O 1
ATOM 764 N N . ASN A 1 98 ? -12.217 -4.744 1.371 1.00 87.31 98 ASN A N 1
ATOM 765 C CA . ASN A 1 98 ? -13.051 -4.187 2.428 1.00 87.31 98 ASN A CA 1
ATOM 766 C C . ASN A 1 98 ? -12.211 -3.264 3.323 1.00 87.31 98 ASN A C 1
ATOM 768 O O . ASN A 1 98 ? -10.985 -3.301 3.281 1.00 87.31 98 ASN A O 1
ATOM 772 N N . ALA A 1 99 ? -12.882 -2.410 4.091 1.00 88.31 99 ALA A N 1
ATOM 773 C CA . ALA A 1 99 ? -12.233 -1.458 4.991 1.00 88.31 99 ALA A CA 1
ATOM 774 C C . ALA A 1 99 ? -12.160 -1.944 6.448 1.00 88.31 99 ALA A C 1
ATOM 776 O O . ALA A 1 99 ? -11.513 -1.295 7.268 1.00 88.31 99 ALA A O 1
ATOM 777 N N . SER A 1 100 ? -12.808 -3.073 6.767 1.00 90.44 100 SER A N 1
ATOM 778 C CA . SER A 1 100 ? -12.872 -3.597 8.133 1.00 90.44 100 SER A CA 1
ATOM 779 C C . SER A 1 100 ? -11.496 -3.994 8.646 1.00 90.44 100 SER A C 1
ATOM 781 O O . SER A 1 100 ? -11.191 -3.723 9.801 1.00 90.44 100 SER A O 1
ATOM 783 N N . GLU A 1 101 ? -10.663 -4.587 7.786 1.00 94.44 101 GLU A N 1
ATOM 784 C CA . GLU A 1 101 ? -9.298 -4.964 8.137 1.00 94.44 101 GLU A CA 1
ATOM 785 C C . GLU A 1 101 ? -8.400 -4.998 6.894 1.00 94.44 101 GLU A C 1
ATOM 787 O O . GLU A 1 101 ? -8.687 -5.681 5.906 1.00 94.44 101 GLU A O 1
ATOM 792 N N . PHE A 1 102 ? -7.307 -4.242 6.923 1.00 96.00 102 PHE A N 1
ATOM 793 C CA . PHE A 1 102 ? -6.398 -4.089 5.793 1.00 96.00 102 PHE A CA 1
ATOM 794 C C . PHE A 1 102 ? -4.967 -3.849 6.263 1.00 96.00 102 PHE A C 1
ATOM 796 O O . PHE A 1 102 ? -4.725 -3.384 7.373 1.00 96.00 102 PHE A O 1
ATOM 803 N N . VAL A 1 103 ? -4.008 -4.147 5.392 1.00 96.62 103 VAL A N 1
ATOM 804 C CA . VAL A 1 103 ? -2.602 -3.821 5.623 1.00 96.62 103 VAL A CA 1
ATOM 805 C C . VAL A 1 103 ? -2.291 -2.502 4.929 1.00 96.62 103 VAL A C 1
ATOM 807 O O . VAL A 1 103 ? -2.421 -2.373 3.710 1.00 96.62 103 VAL A O 1
ATOM 810 N N . LEU A 1 104 ? -1.897 -1.516 5.724 1.00 96.56 104 LEU A N 1
ATOM 811 C CA . LEU A 1 104 ? -1.369 -0.237 5.277 1.00 96.56 104 LEU A CA 1
ATOM 812 C C . LEU A 1 104 ? 0.134 -0.390 5.062 1.00 96.56 104 LEU A C 1
ATOM 814 O O . LEU A 1 104 ? 0.844 -0.667 6.019 1.00 96.56 104 LEU A O 1
ATOM 818 N N . PHE A 1 105 ? 0.621 -0.177 3.843 1.00 96.62 105 PHE A N 1
ATOM 819 C CA . PHE A 1 105 ? 2.046 -0.005 3.562 1.00 96.62 105 PHE A CA 1
ATOM 820 C C . PHE A 1 105 ? 2.317 1.452 3.194 1.00 96.62 105 PHE A C 1
ATOM 822 O O . PHE A 1 105 ? 1.589 2.024 2.381 1.00 96.62 105 PHE A O 1
ATOM 829 N N . ALA A 1 106 ? 3.362 2.037 3.764 1.00 95.00 106 ALA A N 1
ATOM 830 C CA . ALA A 1 106 ? 3.782 3.400 3.477 1.00 95.00 106 ALA A CA 1
ATOM 831 C C . ALA A 1 106 ? 5.298 3.467 3.304 1.00 95.00 106 ALA A C 1
ATOM 833 O O . ALA A 1 106 ? 6.038 2.749 3.977 1.00 95.00 106 ALA A O 1
ATOM 834 N N . THR A 1 107 ? 5.759 4.358 2.430 1.00 92.81 107 THR A N 1
ATOM 835 C CA . THR A 1 107 ? 7.193 4.589 2.188 1.00 92.81 107 THR A CA 1
ATOM 836 C C . THR A 1 107 ? 7.926 5.161 3.397 1.00 92.81 107 THR A C 1
ATOM 838 O O . THR A 1 107 ? 9.136 4.990 3.494 1.00 92.81 107 THR A O 1
ATOM 841 N N . SER A 1 108 ? 7.205 5.787 4.328 1.00 91.69 108 SER A N 1
ATOM 842 C CA . SER A 1 108 ? 7.759 6.397 5.531 1.00 91.69 108 SER A CA 1
ATOM 843 C C . SER A 1 108 ? 6.730 6.427 6.667 1.00 91.69 108 SER A C 1
ATOM 845 O O . SER A 1 108 ? 5.522 6.251 6.449 1.00 91.69 108 SER A O 1
ATOM 847 N N . LYS A 1 109 ? 7.190 6.653 7.904 1.00 92.75 109 LYS A N 1
ATOM 848 C CA . LYS A 1 109 ? 6.281 6.768 9.055 1.00 92.75 109 LYS A CA 1
ATOM 849 C C . LYS A 1 109 ? 5.432 8.035 8.945 1.00 92.75 109 LYS A C 1
ATOM 851 O O . LYS A 1 109 ? 4.230 7.986 9.190 1.00 92.75 109 LYS A O 1
ATOM 856 N N . LYS A 1 110 ? 6.033 9.144 8.510 1.00 91.88 110 LYS A N 1
ATOM 857 C CA . LYS A 1 110 ? 5.345 10.424 8.293 1.00 91.88 110 LYS A CA 1
ATOM 858 C C . LYS A 1 110 ? 4.166 10.295 7.318 1.00 91.88 110 LYS A C 1
ATOM 860 O O . LYS A 1 110 ? 3.090 10.854 7.556 1.00 91.88 110 LYS A O 1
ATOM 865 N N . VAL A 1 111 ? 4.343 9.524 6.247 1.00 92.88 111 VAL A N 1
ATOM 866 C CA . VAL A 1 111 ? 3.296 9.215 5.258 1.00 92.88 111 VAL A CA 1
ATOM 867 C C . VAL A 1 111 ? 2.173 8.398 5.876 1.00 92.88 111 VAL A C 1
ATOM 869 O O . VAL A 1 111 ? 0.997 8.718 5.685 1.00 92.88 111 VAL A O 1
ATOM 872 N N . ALA A 1 112 ? 2.525 7.366 6.647 1.00 94.94 112 ALA A N 1
ATOM 873 C CA . ALA A 1 112 ? 1.544 6.549 7.349 1.00 94.94 112 ALA A CA 1
ATOM 874 C C . ALA A 1 112 ? 0.719 7.388 8.332 1.00 94.94 112 ALA A C 1
ATOM 876 O O . ALA A 1 112 ? -0.509 7.338 8.293 1.00 94.94 112 ALA A O 1
ATOM 877 N N . ASP A 1 113 ? 1.374 8.214 9.150 1.00 94.62 113 ASP A N 1
ATOM 878 C CA . ASP A 1 113 ? 0.721 9.091 10.125 1.00 94.62 113 ASP A CA 1
ATOM 879 C C . ASP A 1 113 ? -0.222 10.091 9.431 1.00 94.62 113 ASP A C 1
ATOM 881 O O . ASP A 1 113 ? -1.362 10.294 9.864 1.00 94.62 113 ASP A O 1
ATOM 885 N N . SER A 1 114 ? 0.202 10.664 8.298 1.00 94.19 114 SER A N 1
ATOM 886 C CA . SER A 1 114 ? -0.629 11.565 7.485 1.00 94.19 114 SER A CA 1
ATOM 887 C C . SER A 1 114 ? -1.876 10.861 6.938 1.00 94.19 114 SER A C 1
ATOM 889 O O . SER A 1 114 ? -2.985 11.406 6.991 1.00 94.19 114 SER A O 1
ATOM 891 N N . PHE A 1 115 ? -1.725 9.622 6.466 1.00 95.88 115 PHE A N 1
ATOM 892 C CA . PHE A 1 115 ? -2.847 8.807 6.011 1.00 95.88 115 PHE A CA 1
ATOM 893 C C . PHE A 1 115 ? -3.795 8.431 7.146 1.00 95.88 115 PHE A C 1
ATOM 895 O O . PHE A 1 115 ? -5.010 8.554 6.984 1.00 95.88 115 PHE A O 1
ATOM 902 N N . ILE A 1 116 ? -3.270 7.999 8.293 1.00 96.38 116 ILE A N 1
ATOM 903 C CA . ILE A 1 116 ? -4.062 7.621 9.470 1.00 96.38 116 ILE A CA 1
ATOM 904 C C . ILE A 1 116 ? -4.878 8.823 9.950 1.00 96.38 116 ILE A C 1
ATOM 906 O O . ILE A 1 116 ? -6.081 8.705 10.187 1.00 96.38 116 ILE A O 1
ATOM 910 N N . LYS A 1 117 ? -4.270 10.015 9.991 1.00 95.25 117 LYS A N 1
ATOM 911 C CA . LYS A 1 117 ? -4.967 11.263 10.328 1.00 95.25 117 LYS A CA 1
ATOM 912 C C . LYS A 1 117 ? -6.101 11.583 9.348 1.00 95.25 117 LYS A C 1
ATOM 914 O O . LYS A 1 117 ? -7.173 12.003 9.782 1.00 95.25 117 LYS A O 1
ATOM 919 N N . CYS A 1 118 ? -5.883 11.391 8.045 1.00 94.62 118 CYS A N 1
ATOM 920 C CA . CYS A 1 118 ? -6.909 11.623 7.021 1.00 94.62 118 CYS A CA 1
ATOM 921 C C . CYS A 1 118 ? -8.057 10.612 7.111 1.00 94.62 118 CYS A C 1
ATOM 923 O O . CYS A 1 118 ? -9.225 10.996 7.131 1.00 94.62 118 CYS A O 1
ATOM 925 N N . SER A 1 119 ? -7.710 9.326 7.146 1.00 95.50 119 SER A N 1
ATOM 926 C CA . SER A 1 119 ? -8.642 8.201 7.026 1.00 95.50 119 SER A CA 1
ATOM 927 C C . SER A 1 119 ? -9.343 7.847 8.333 1.00 95.50 119 SER A C 1
ATOM 929 O O . SER A 1 119 ? -10.321 7.097 8.317 1.00 95.50 119 SER A O 1
ATOM 931 N N . LYS A 1 120 ? -8.822 8.350 9.462 1.00 95.75 120 LYS A N 1
ATOM 932 C CA . LYS A 1 120 ? -9.266 8.027 10.823 1.00 95.75 120 LYS A CA 1
ATOM 933 C C . LYS A 1 120 ? -9.291 6.516 11.099 1.00 95.75 120 LYS A C 1
ATOM 935 O O . LYS A 1 120 ? -10.062 6.060 11.945 1.00 95.75 120 LYS A O 1
ATOM 940 N N . CYS A 1 121 ? -8.485 5.735 10.375 1.00 94.81 121 CYS A N 1
ATOM 941 C CA . CYS A 1 121 ? -8.331 4.313 10.651 1.00 94.81 121 CYS A CA 1
ATOM 942 C C . CYS A 1 121 ? -7.572 4.103 11.970 1.00 94.81 121 CYS A C 1
ATOM 944 O O . CYS A 1 121 ? -6.891 4.999 12.472 1.00 94.81 121 CYS A O 1
ATOM 946 N N . LYS A 1 122 ? -7.706 2.910 12.546 1.00 96.06 122 LYS A N 1
ATOM 947 C CA . LYS A 1 122 ? -6.999 2.499 13.761 1.00 96.06 122 LYS A CA 1
ATOM 948 C C . LYS A 1 122 ? -5.961 1.452 13.405 1.00 96.06 122 LYS A C 1
ATOM 950 O O . LYS A 1 122 ? -6.287 0.522 12.673 1.00 96.06 122 LYS A O 1
ATOM 955 N N . ILE A 1 123 ? -4.753 1.587 13.944 1.00 96.00 123 ILE A N 1
ATOM 956 C CA . ILE A 1 123 ? -3.768 0.500 13.962 1.00 96.00 123 ILE A CA 1
ATOM 957 C C . ILE A 1 123 ? -4.232 -0.524 15.007 1.00 96.00 123 ILE A C 1
ATOM 959 O O . ILE A 1 123 ? -4.650 -0.113 16.093 1.00 96.00 123 ILE A O 1
ATOM 963 N N . ILE A 1 124 ? -4.197 -1.814 14.670 1.00 92.25 124 ILE A N 1
ATOM 964 C CA . ILE A 1 124 ? -4.622 -2.927 15.537 1.00 92.25 124 ILE A CA 1
ATOM 965 C C . ILE A 1 124 ? -3.541 -3.998 15.660 1.00 92.25 124 ILE A C 1
ATOM 967 O O . ILE A 1 124 ? -2.701 -4.099 14.737 1.00 92.25 124 ILE A O 1
#

pLDDT: mean 89.35, std 12.04, range [34.34, 96.62]

Secondary structure (DSSP, 8-state):
---S--PPPEEEEEE-SS-HHHHHHHHHHHHTT-TT--EEEEE--TTSHHHHHHHHHHHHHHHHTT--SSS-HHHHHHHHHHTSS-HHHHHHHHB---SSSEEEEESSHHHHHHHHHHH--EE-

Sequence (124 aa):
MPDSNLEKPVAYLCSSSFSKDHLLGCAEKVKKQEEHEFVQLFRNKKGIAERLLPAYFNALIRQRDSSMRSGSIAIETLLFVSGGMNIAKAIREFGINNASEFVLFATSKKVADSFIKCSKCKII

Radius of gyration: 13.88 Å; chains: 1; bounding box: 42×30×32 Å